Protein AF-E6WS70-F1 (afdb_monomer_lite)

Structure (mmCIF, N/CA/C/O backbone):
data_AF-E6WS70-F1
#
_entry.id   AF-E6WS70-F1
#
loop_
_atom_site.group_PDB
_atom_site.id
_atom_site.type_symbol
_atom_site.label_atom_id
_atom_site.label_alt_id
_atom_site.label_comp_id
_atom_site.label_asym_id
_atom_site.label_entity_id
_atom_site.label_seq_id
_atom_site.pdbx_PDB_ins_code
_atom_site.Cartn_x
_atom_site.Cartn_y
_atom_site.Cartn_z
_atom_site.occupancy
_atom_site.B_iso_or_equiv
_atom_site.auth_seq_id
_atom_site.auth_comp_id
_atom_site.auth_asym_id
_atom_site.auth_atom_id
_atom_site.pdbx_PDB_model_num
ATOM 1 N N . MET A 1 1 ? 6.471 15.546 1.848 1.00 71.44 1 MET A N 1
ATOM 2 C CA . MET A 1 1 ? 6.442 14.094 2.070 1.00 71.44 1 MET A CA 1
ATOM 3 C C . MET A 1 1 ? 5.573 13.867 3.278 1.00 71.44 1 MET A C 1
ATOM 5 O O . MET A 1 1 ? 5.741 14.587 4.259 1.00 71.44 1 MET A O 1
ATOM 9 N N . ALA A 1 2 ? 4.585 12.992 3.157 1.00 83.94 2 ALA A N 1
ATOM 10 C CA . ALA A 1 2 ? 3.728 12.638 4.278 1.00 83.94 2 ALA A CA 1
ATOM 11 C C . ALA A 1 2 ? 4.492 11.767 5.282 1.00 83.94 2 ALA A C 1
ATOM 13 O O . ALA A 1 2 ? 5.418 11.028 4.927 1.00 83.94 2 ALA A O 1
ATOM 14 N N . LYS A 1 3 ? 4.069 11.820 6.544 1.00 90.06 3 LYS A N 1
ATOM 15 C CA . LYS A 1 3 ? 4.571 10.889 7.557 1.00 90.06 3 LYS A CA 1
ATOM 16 C C . LYS A 1 3 ? 3.949 9.517 7.371 1.00 90.06 3 LYS A C 1
ATOM 18 O O . LYS A 1 3 ? 2.795 9.390 6.957 1.00 90.06 3 LYS A O 1
ATOM 23 N N . VAL A 1 4 ? 4.662 8.477 7.785 1.00 88.38 4 VAL A N 1
ATOM 24 C CA . VAL A 1 4 ? 4.177 7.090 7.685 1.00 88.38 4 VAL A CA 1
ATOM 25 C C . VAL A 1 4 ? 2.854 6.909 8.437 1.00 88.38 4 VAL A C 1
ATOM 27 O O . VAL A 1 4 ? 1.917 6.308 7.909 1.00 88.38 4 VAL A O 1
ATOM 30 N N . GLN A 1 5 ? 2.717 7.523 9.617 1.00 90.94 5 GLN A N 1
ATOM 31 C CA . GLN A 1 5 ? 1.458 7.530 10.370 1.00 90.94 5 GLN A CA 1
ATOM 32 C C . GLN A 1 5 ? 0.273 8.117 9.588 1.00 90.94 5 GLN A C 1
ATOM 34 O O . GLN A 1 5 ? -0.859 7.677 9.774 1.00 90.94 5 GLN A O 1
ATOM 39 N N . GLU A 1 6 ? 0.504 9.110 8.726 1.00 90.25 6 GLU A N 1
ATOM 40 C CA . GLU A 1 6 ? -0.552 9.788 7.970 1.00 90.25 6 GLU A CA 1
ATOM 41 C C . GLU A 1 6 ? -1.047 8.899 6.831 1.00 90.25 6 GLU A C 1
ATOM 43 O O . GLU A 1 6 ? -2.253 8.823 6.594 1.00 90.25 6 GLU A O 1
ATOM 48 N N . ILE A 1 7 ? -0.135 8.164 6.187 1.00 90.38 7 ILE A N 1
ATOM 49 C CA . ILE A 1 7 ? -0.451 7.183 5.142 1.00 90.38 7 ILE A CA 1
ATOM 50 C C . ILE A 1 7 ? -1.246 6.010 5.715 1.00 90.38 7 ILE A C 1
ATOM 52 O O . ILE A 1 7 ? -2.305 5.668 5.186 1.00 90.38 7 ILE A O 1
ATOM 56 N N . VAL A 1 8 ? -0.790 5.434 6.831 1.00 90.38 8 VAL A N 1
ATOM 57 C CA . VAL A 1 8 ? -1.491 4.321 7.490 1.00 90.38 8 VAL A CA 1
ATOM 58 C C . VAL A 1 8 ? -2.856 4.776 8.014 1.00 90.38 8 VAL A C 1
ATOM 60 O O . VAL A 1 8 ? -3.865 4.114 7.771 1.00 90.38 8 VAL A O 1
ATOM 63 N N . ALA A 1 9 ? -2.936 5.950 8.652 1.00 90.44 9 ALA A N 1
ATOM 64 C CA . ALA A 1 9 ? -4.212 6.510 9.096 1.00 90.44 9 ALA A CA 1
ATOM 65 C C . ALA A 1 9 ? -5.164 6.786 7.922 1.00 90.44 9 ALA A C 1
ATOM 67 O O . ALA A 1 9 ? -6.366 6.544 8.035 1.00 90.44 9 ALA A O 1
ATOM 68 N N . ARG A 1 10 ? -4.651 7.271 6.783 1.00 90.50 10 ARG A N 1
ATOM 69 C CA . ARG A 1 10 ? -5.440 7.458 5.558 1.00 90.50 10 ARG A CA 1
ATOM 70 C C . ARG A 1 10 ? -5.983 6.122 5.052 1.00 90.50 10 ARG A C 1
ATOM 72 O O . ARG A 1 10 ? -7.176 6.051 4.777 1.00 90.50 10 ARG A O 1
ATOM 79 N N . ALA A 1 11 ? -5.164 5.073 4.989 1.00 90.88 11 ALA A N 1
ATOM 80 C CA . ALA A 1 11 ? -5.601 3.742 4.565 1.00 90.88 11 ALA A CA 1
ATOM 81 C C . ALA A 1 11 ? -6.726 3.181 5.457 1.00 90.88 11 ALA A C 1
ATOM 83 O O . ALA A 1 11 ? -7.750 2.731 4.947 1.00 90.88 11 ALA A O 1
ATOM 84 N N . LEU A 1 12 ? -6.595 3.302 6.783 1.00 89.06 12 LEU A N 1
ATOM 85 C CA . LEU A 1 12 ? -7.622 2.866 7.741 1.00 89.06 12 LEU A CA 1
ATOM 86 C C . LEU A 1 12 ? -8.932 3.670 7.635 1.00 89.06 12 LEU A C 1
ATOM 88 O O . LEU A 1 12 ? -10.020 3.131 7.842 1.00 89.06 12 LEU A O 1
ATOM 92 N N . ARG A 1 13 ? -8.851 4.959 7.281 1.00 89.38 13 ARG A N 1
ATOM 93 C CA . ARG A 1 13 ? -10.033 5.797 7.006 1.00 89.38 13 ARG A CA 1
ATOM 94 C C . ARG A 1 13 ? -10.721 5.409 5.697 1.00 89.38 13 ARG A C 1
ATOM 96 O O . ARG A 1 13 ? -11.944 5.467 5.623 1.00 89.38 13 ARG A O 1
ATOM 103 N N . LEU A 1 14 ? -9.961 5.004 4.675 1.00 87.12 14 LEU A N 1
ATOM 104 C CA . LEU A 1 14 ? -10.511 4.575 3.380 1.00 87.12 14 LEU A CA 1
ATOM 105 C C . LEU A 1 14 ? -11.374 3.311 3.498 1.00 87.12 14 LEU A C 1
ATOM 107 O O . LEU A 1 14 ? -12.366 3.194 2.783 1.00 87.12 14 LEU A O 1
ATOM 111 N N . ILE A 1 15 ? -11.037 2.409 4.423 1.00 88.38 15 ILE A N 1
ATOM 112 C CA . ILE A 1 15 ? -11.849 1.224 4.757 1.00 88.38 15 ILE A CA 1
ATOM 113 C C . ILE A 1 15 ? -12.904 1.490 5.846 1.00 88.38 15 ILE A C 1
ATOM 115 O O . ILE A 1 15 ? -13.532 0.557 6.333 1.00 88.38 15 ILE A O 1
ATOM 119 N N . GLN A 1 16 ? -13.078 2.752 6.254 1.00 83.69 16 GLN A N 1
ATOM 120 C CA . GLN A 1 16 ? -14.009 3.204 7.299 1.00 83.69 16 GLN A CA 1
ATOM 121 C C . GLN A 1 16 ? -13.849 2.535 8.678 1.00 83.69 16 GLN A C 1
ATOM 123 O O . GLN A 1 16 ? -14.740 2.635 9.517 1.00 83.69 16 GLN A O 1
ATOM 128 N N . VAL A 1 17 ? -12.706 1.901 8.951 1.00 80.88 17 VAL A N 1
ATOM 129 C CA . VAL A 1 17 ? -12.396 1.307 10.265 1.00 80.88 17 VAL A CA 1
ATOM 130 C C . VAL A 1 17 ? -12.048 2.391 11.286 1.00 80.88 17 VAL A C 1
ATOM 132 O O . VAL A 1 17 ? -12.332 2.247 12.474 1.00 80.88 17 VAL A O 1
ATOM 135 N N . GLN A 1 18 ? -11.462 3.498 10.823 1.00 80.81 18 GLN A N 1
ATOM 136 C CA . GLN A 1 18 ? -11.044 4.615 11.664 1.00 80.81 18 GLN A CA 1
ATOM 137 C C . GLN A 1 18 ? -11.824 5.892 11.331 1.00 80.81 18 GLN A C 1
ATOM 139 O O . GLN A 1 18 ? -11.861 6.329 10.179 1.00 80.81 18 GLN A O 1
ATOM 144 N N . ASP A 1 19 ? -12.356 6.557 12.361 1.00 78.38 19 ASP A N 1
ATOM 145 C CA . ASP A 1 19 ? -12.899 7.912 12.236 1.00 78.38 19 ASP A CA 1
ATOM 146 C C . ASP A 1 19 ? -11.758 8.938 12.119 1.00 78.38 19 ASP A C 1
ATOM 148 O O . ASP A 1 19 ? -10.751 8.874 12.831 1.00 78.38 19 ASP A O 1
ATOM 152 N N . ALA A 1 20 ? -11.914 9.928 11.239 1.00 76.00 20 ALA A N 1
ATOM 153 C CA . ALA A 1 20 ? -10.930 10.987 11.045 1.00 76.00 20 ALA A CA 1
ATOM 154 C C . ALA A 1 20 ? -10.617 11.787 12.321 1.00 76.00 20 ALA A C 1
ATOM 156 O O . ALA A 1 20 ? -9.520 12.337 12.435 1.00 76.00 20 ALA A O 1
ATOM 157 N N . ARG A 1 21 ? -11.555 11.839 13.273 1.00 75.00 21 ARG A N 1
ATOM 158 C CA . ARG A 1 21 ? -11.443 12.613 14.517 1.00 75.00 21 ARG A CA 1
ATOM 159 C C . ARG A 1 21 ? -10.814 11.841 15.674 1.00 75.00 21 ARG A C 1
ATOM 161 O O . ARG A 1 21 ? -10.492 12.455 16.687 1.00 75.00 21 ARG A O 1
ATOM 168 N N . GLN A 1 22 ? -10.654 10.523 15.554 1.00 78.69 22 GLN A N 1
ATOM 169 C CA . GLN A 1 22 ? -10.077 9.698 16.612 1.00 78.69 22 GLN A CA 1
ATOM 170 C C . GLN A 1 22 ? -8.603 9.380 16.333 1.00 78.69 22 GLN A C 1
ATOM 172 O O . GLN A 1 22 ? -8.225 9.183 15.172 1.00 78.69 22 GLN A O 1
ATOM 177 N N . PRO A 1 23 ? -7.761 9.295 17.379 1.00 79.88 23 PRO A N 1
ATOM 178 C CA . PRO A 1 23 ? -6.404 8.789 17.230 1.00 79.88 23 PRO A CA 1
ATOM 179 C C . PRO A 1 23 ? -6.434 7.304 16.843 1.00 79.88 23 PRO A C 1
ATOM 181 O O . PRO A 1 23 ? -7.277 6.542 17.322 1.00 79.88 23 PRO A O 1
ATOM 184 N N . VAL A 1 24 ? -5.512 6.892 15.971 1.00 83.19 24 VAL A N 1
ATOM 185 C CA . VAL A 1 24 ? -5.344 5.482 15.588 1.00 83.19 24 VAL A CA 1
ATOM 186 C C . VAL A 1 24 ? -4.780 4.714 16.779 1.00 83.19 24 VAL A C 1
ATOM 188 O O . VAL A 1 24 ? -3.859 5.190 17.449 1.00 83.19 24 VAL A O 1
ATOM 191 N N . LYS A 1 25 ? -5.314 3.521 17.055 1.00 87.50 25 LYS A N 1
ATOM 192 C CA . LYS A 1 25 ? -4.779 2.668 18.122 1.00 87.50 25 LYS A CA 1
ATOM 193 C C . LYS A 1 25 ? -3.353 2.240 17.775 1.00 87.50 25 LYS A C 1
ATOM 195 O O . LYS A 1 25 ? -3.049 1.926 16.628 1.00 87.50 25 LYS A O 1
ATOM 200 N N . ALA A 1 26 ? -2.487 2.165 18.784 1.00 88.19 26 ALA A N 1
ATOM 201 C CA . ALA A 1 26 ? -1.085 1.793 18.585 1.00 88.19 26 ALA A CA 1
ATOM 202 C C . ALA A 1 26 ? -0.920 0.414 17.918 1.00 88.19 26 ALA A C 1
ATOM 204 O O . ALA A 1 26 ? -0.033 0.243 17.088 1.00 88.19 26 ALA A O 1
ATOM 205 N N . VAL A 1 27 ? -1.799 -0.542 18.241 1.00 88.25 27 VAL A N 1
ATOM 206 C CA . VAL A 1 27 ? -1.797 -1.886 17.640 1.00 88.25 27 VAL A CA 1
ATOM 207 C C . VAL A 1 27 ? -2.123 -1.822 16.147 1.00 88.25 27 VAL A C 1
ATOM 209 O O . VAL A 1 27 ? -1.358 -2.340 15.343 1.00 88.25 27 VAL A O 1
ATOM 212 N N . ASP A 1 28 ? -3.190 -1.116 15.764 1.00 87.94 28 ASP A N 1
ATOM 213 C CA . ASP A 1 28 ? -3.585 -0.958 14.356 1.00 87.94 28 ASP A CA 1
ATOM 214 C C . ASP A 1 28 ? -2.509 -0.228 13.541 1.00 87.94 28 ASP A C 1
ATOM 216 O O . ASP A 1 28 ? -2.249 -0.569 12.389 1.00 87.94 28 ASP A O 1
ATOM 220 N N . MET A 1 29 ? -1.822 0.740 14.156 1.00 90.75 29 MET A N 1
ATOM 221 C CA . MET A 1 29 ? -0.687 1.421 13.535 1.00 90.75 29 MET A CA 1
ATOM 222 C C . MET A 1 29 ? 0.483 0.461 13.269 1.00 90.75 29 MET A C 1
ATOM 224 O O . MET A 1 29 ? 1.055 0.479 12.181 1.00 90.75 29 MET A O 1
ATOM 228 N N . GLN A 1 30 ? 0.836 -0.391 14.236 1.00 91.06 30 GLN A N 1
ATOM 229 C CA . GLN A 1 30 ? 1.912 -1.375 14.073 1.00 91.06 30 GLN A CA 1
ATOM 230 C C . GLN A 1 30 ? 1.572 -2.424 13.010 1.00 91.06 30 GLN A C 1
ATOM 232 O O . GLN A 1 30 ? 2.417 -2.722 12.165 1.00 91.06 30 GLN A O 1
ATOM 237 N N . THR A 1 31 ? 0.337 -2.932 13.008 1.00 91.00 31 THR A N 1
ATOM 238 C CA . THR A 1 31 ? -0.150 -3.852 11.972 1.00 91.00 31 THR A CA 1
ATOM 239 C C . THR A 1 31 ? -0.103 -3.190 10.597 1.00 91.00 31 THR A C 1
ATOM 241 O O . THR A 1 31 ? 0.464 -3.750 9.661 1.00 91.00 31 THR A O 1
ATOM 244 N N . GLY A 1 32 ? -0.593 -1.952 10.482 1.00 91.25 32 GLY A N 1
ATOM 245 C CA . GLY A 1 32 ? -0.554 -1.192 9.235 1.00 91.25 32 GLY A CA 1
ATOM 246 C C . GLY A 1 32 ? 0.864 -0.982 8.696 1.00 91.25 32 GLY A C 1
ATOM 247 O O . GLY A 1 32 ? 1.087 -1.149 7.500 1.00 91.25 32 GLY A O 1
ATOM 248 N N . ILE A 1 33 ? 1.842 -0.688 9.563 1.00 92.19 33 ILE A N 1
ATOM 249 C CA . ILE A 1 33 ? 3.261 -0.574 9.175 1.00 92.19 33 ILE A CA 1
ATOM 250 C C . ILE A 1 33 ? 3.823 -1.928 8.722 1.00 92.19 33 ILE A C 1
ATOM 252 O O . ILE A 1 33 ? 4.548 -1.991 7.729 1.00 92.19 33 ILE A O 1
ATOM 256 N N . ALA A 1 34 ? 3.487 -3.022 9.409 1.00 93.12 34 ALA A N 1
ATOM 257 C CA . ALA A 1 34 ? 3.936 -4.356 9.019 1.00 93.12 34 ALA A CA 1
ATOM 258 C C . ALA A 1 34 ? 3.413 -4.748 7.624 1.00 93.12 34 ALA A C 1
ATOM 260 O O . ALA A 1 34 ? 4.190 -5.207 6.783 1.00 93.12 34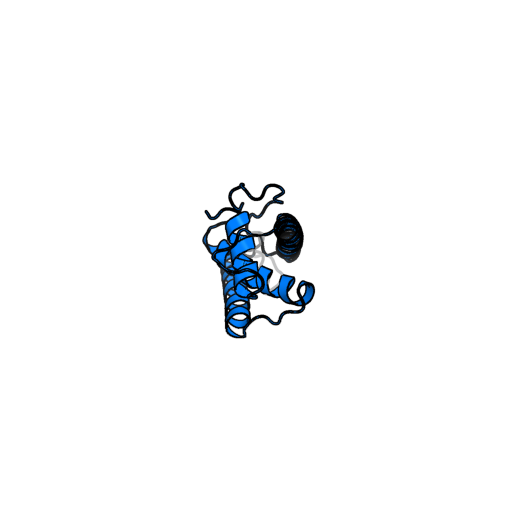 ALA A O 1
ATOM 261 N N . VAL A 1 35 ? 2.128 -4.499 7.352 1.00 94.06 35 VAL A N 1
ATOM 262 C CA . VAL A 1 35 ? 1.501 -4.770 6.048 1.00 94.06 35 VAL A CA 1
ATOM 263 C C . VAL A 1 35 ? 2.050 -3.842 4.964 1.00 94.06 35 VAL A C 1
ATOM 265 O O . VAL A 1 35 ? 2.372 -4.314 3.875 1.00 94.06 35 VAL A O 1
ATOM 268 N N . LEU A 1 36 ? 2.253 -2.555 5.265 1.00 91.88 36 LEU A N 1
ATOM 269 C CA . LEU A 1 36 ? 2.920 -1.602 4.370 1.00 91.88 36 LEU A CA 1
ATOM 270 C C . LEU A 1 36 ? 4.299 -2.121 3.951 1.00 91.88 36 LEU A C 1
ATOM 272 O O . LEU A 1 36 ? 4.609 -2.171 2.761 1.00 91.88 36 LEU A O 1
ATOM 276 N N . ASN A 1 37 ? 5.110 -2.546 4.922 1.00 93.12 37 ASN A N 1
ATOM 277 C CA . ASN A 1 37 ? 6.449 -3.047 4.653 1.00 93.12 37 ASN A CA 1
ATOM 278 C C . ASN A 1 37 ? 6.420 -4.324 3.801 1.00 93.12 37 ASN A C 1
ATOM 280 O O . ASN A 1 37 ? 7.202 -4.448 2.860 1.00 93.12 37 ASN A O 1
ATOM 284 N N . ALA A 1 38 ? 5.507 -5.257 4.087 1.00 92.75 38 ALA A N 1
ATOM 285 C CA . ALA A 1 38 ? 5.343 -6.477 3.298 1.00 92.75 38 ALA A CA 1
ATOM 286 C C . ALA A 1 38 ? 4.879 -6.183 1.860 1.00 92.75 38 ALA A C 1
ATOM 288 O O . ALA A 1 38 ? 5.389 -6.776 0.905 1.00 92.75 38 ALA A O 1
ATOM 289 N N . MET A 1 39 ? 3.945 -5.242 1.695 1.00 92.56 39 MET A N 1
ATOM 290 C CA . MET A 1 39 ? 3.429 -4.820 0.394 1.00 92.56 39 MET A CA 1
ATOM 291 C C . MET A 1 39 ? 4.530 -4.181 -0.455 1.00 92.56 39 MET A C 1
ATOM 293 O O . MET A 1 39 ? 4.774 -4.632 -1.576 1.00 92.56 39 MET A O 1
ATOM 297 N N . CYS A 1 40 ? 5.237 -3.185 0.082 1.00 90.25 40 CYS A N 1
ATOM 298 C CA . CYS A 1 40 ? 6.311 -2.507 -0.640 1.00 90.25 40 CYS A CA 1
ATOM 299 C C . CYS A 1 40 ? 7.491 -3.448 -0.931 1.00 90.25 40 CYS A C 1
ATOM 301 O O . CYS A 1 40 ? 8.023 -3.429 -2.039 1.00 90.25 40 CYS A O 1
ATOM 303 N N . ALA A 1 41 ? 7.843 -4.346 -0.003 1.00 91.44 41 ALA A N 1
ATOM 304 C CA . ALA A 1 41 ? 8.850 -5.378 -0.255 1.00 91.44 41 ALA A CA 1
ATOM 305 C C . ALA A 1 41 ? 8.451 -6.295 -1.422 1.00 91.44 41 ALA A C 1
ATOM 307 O O . ALA A 1 41 ? 9.289 -6.656 -2.251 1.00 91.44 41 ALA A O 1
ATOM 308 N N . ARG A 1 42 ? 7.162 -6.649 -1.535 1.00 90.75 42 ARG A N 1
ATOM 309 C CA . ARG A 1 42 ? 6.669 -7.433 -2.672 1.00 90.75 42 ARG A CA 1
ATOM 310 C C . ARG A 1 42 ? 6.697 -6.642 -3.980 1.00 90.75 42 ARG A C 1
ATOM 312 O O . ARG A 1 42 ? 6.948 -7.233 -5.028 1.00 90.75 42 ARG A O 1
ATOM 319 N N . TRP A 1 43 ? 6.423 -5.342 -3.944 1.00 90.81 43 TRP A N 1
ATOM 320 C CA . TRP A 1 43 ? 6.470 -4.480 -5.128 1.00 90.81 43 TRP A CA 1
ATOM 321 C C . TRP A 1 43 ? 7.887 -4.369 -5.689 1.00 90.81 43 TRP A C 1
ATOM 323 O O . TRP A 1 43 ? 8.082 -4.641 -6.874 1.00 90.81 43 TRP A O 1
ATOM 333 N N . GLU A 1 44 ? 8.869 -4.108 -4.826 1.00 88.62 44 GLU A N 1
ATOM 334 C CA . GLU A 1 44 ? 10.293 -4.102 -5.182 1.00 88.62 44 GLU A CA 1
ATOM 335 C C . GLU A 1 44 ? 10.720 -5.465 -5.762 1.00 88.62 44 GLU A C 1
ATOM 337 O O . GLU A 1 44 ? 11.328 -5.531 -6.830 1.00 88.62 44 GLU A O 1
ATOM 342 N N . ALA A 1 45 ? 10.298 -6.578 -5.143 1.00 87.44 45 ALA A N 1
ATOM 343 C CA . ALA A 1 45 ? 10.576 -7.927 -5.650 1.00 87.44 45 ALA A CA 1
ATOM 344 C C . ALA A 1 45 ? 9.937 -8.222 -7.025 1.00 87.44 45 ALA A C 1
ATOM 346 O O . ALA A 1 45 ? 10.460 -9.030 -7.790 1.00 87.44 45 ALA A O 1
ATOM 347 N N . ASN A 1 46 ? 8.818 -7.572 -7.357 1.00 86.06 46 ASN A N 1
ATOM 348 C CA . ASN A 1 46 ? 8.155 -7.687 -8.659 1.00 86.06 46 ASN A CA 1
ATOM 349 C C . ASN A 1 46 ? 8.718 -6.696 -9.706 1.00 86.06 46 ASN A C 1
ATOM 351 O O . ASN A 1 46 ? 8.166 -6.602 -10.806 1.00 86.06 46 ASN A O 1
ATOM 355 N N . GLY A 1 47 ? 9.779 -5.947 -9.380 1.00 83.88 47 GLY A N 1
ATOM 356 C CA . GLY A 1 47 ? 10.423 -4.984 -10.277 1.00 83.88 47 GLY A CA 1
ATOM 357 C C . GLY A 1 47 ? 9.777 -3.596 -10.307 1.00 83.88 47 GLY A C 1
ATOM 358 O O . GLY A 1 47 ? 10.104 -2.798 -11.184 1.00 83.88 47 GLY A O 1
ATOM 359 N N . LEU A 1 48 ? 8.867 -3.291 -9.375 1.00 87.19 48 LEU A N 1
ATOM 360 C CA . LEU A 1 48 ? 8.344 -1.940 -9.172 1.00 87.19 48 LEU A CA 1
ATOM 361 C C . LEU A 1 48 ? 9.238 -1.215 -8.155 1.00 87.19 48 LEU A C 1
ATOM 363 O O . LEU A 1 48 ? 8.933 -1.188 -6.965 1.00 87.19 48 LEU A O 1
ATOM 367 N N . ALA A 1 49 ? 10.357 -0.675 -8.644 1.00 84.00 49 ALA A N 1
ATOM 368 C CA . ALA A 1 49 ? 11.332 0.039 -7.826 1.00 84.00 49 ALA A CA 1
ATOM 369 C C . ALA A 1 49 ? 10.886 1.489 -7.588 1.00 84.00 49 ALA A C 1
ATOM 371 O O . ALA A 1 49 ? 11.030 2.340 -8.464 1.00 84.00 49 ALA A O 1
ATOM 372 N N . ILE A 1 50 ? 10.340 1.764 -6.404 1.00 83.06 50 ILE A N 1
ATOM 373 C CA . ILE A 1 50 ? 9.839 3.092 -5.997 1.00 83.06 50 ILE A CA 1
ATOM 374 C C . ILE A 1 50 ? 10.799 3.811 -5.041 1.00 83.06 50 ILE A C 1
ATOM 376 O O . ILE A 1 50 ? 10.499 4.902 -4.558 1.00 83.06 50 ILE A O 1
ATOM 380 N N . GLY A 1 51 ? 11.957 3.205 -4.758 1.00 82.06 51 GLY A N 1
ATOM 381 C CA . GLY A 1 51 ? 12.959 3.758 -3.844 1.00 82.06 51 GLY A CA 1
ATOM 382 C C . GLY A 1 51 ? 12.586 3.597 -2.370 1.00 82.06 51 GLY A C 1
ATOM 383 O O . GLY A 1 51 ? 13.132 4.303 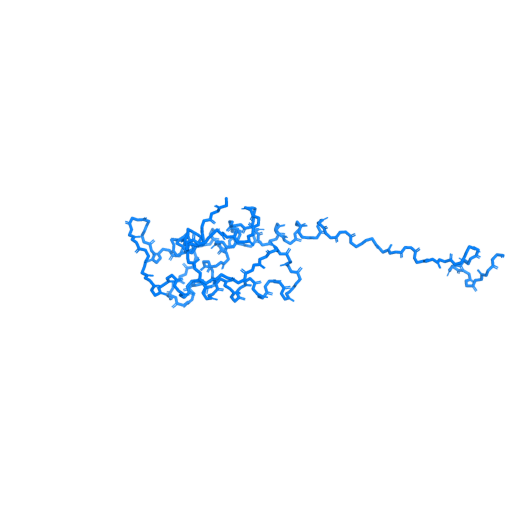-1.523 1.00 82.06 51 GLY A O 1
ATOM 384 N N . TRP A 1 52 ? 11.668 2.675 -2.070 1.00 86.25 52 TRP A N 1
ATOM 385 C CA . TRP A 1 52 ? 11.171 2.429 -0.723 1.00 86.25 52 TRP A CA 1
ATOM 386 C C . TRP A 1 52 ? 12.223 1.763 0.177 1.00 86.25 52 TRP A C 1
ATOM 388 O O . TRP A 1 52 ? 13.081 1.002 -0.276 1.00 86.25 52 TRP A O 1
ATOM 398 N N . ARG A 1 53 ? 12.142 2.030 1.487 1.00 88.06 53 ARG A N 1
ATOM 399 C CA . ARG A 1 53 ? 12.956 1.379 2.525 1.00 88.06 53 ARG A CA 1
ATOM 400 C C . ARG A 1 53 ? 12.070 0.937 3.697 1.00 88.06 53 ARG A C 1
ATOM 402 O O . ARG A 1 53 ? 11.079 1.614 3.969 1.00 88.06 53 ARG A O 1
ATOM 409 N N . PRO A 1 54 ? 12.426 -0.145 4.416 1.00 87.69 54 PRO A N 1
ATOM 410 C CA . PRO A 1 54 ? 11.667 -0.606 5.575 1.00 87.69 54 PRO A CA 1
ATOM 411 C C . PRO A 1 54 ? 11.544 0.479 6.643 1.00 87.69 54 PRO A C 1
ATOM 413 O O . PRO A 1 54 ? 12.553 1.060 7.043 1.00 87.69 54 PRO A O 1
ATOM 416 N N . VAL A 1 55 ? 10.322 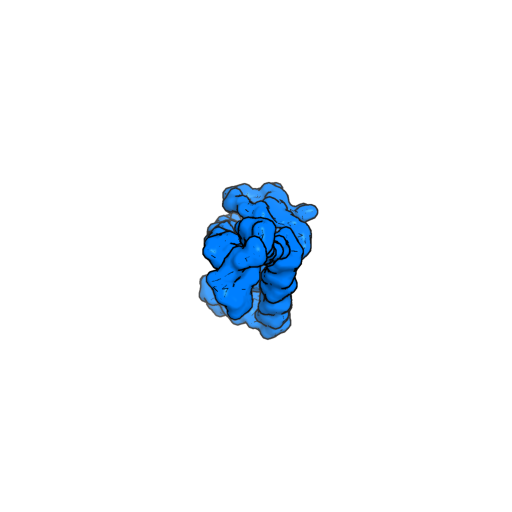0.708 7.123 1.00 89.81 55 VAL A N 1
ATOM 417 C CA . VAL A 1 55 ? 10.030 1.693 8.172 1.00 89.81 55 VAL A CA 1
ATOM 418 C C . VAL A 1 55 ? 9.654 0.968 9.461 1.00 89.81 55 VAL A C 1
ATOM 420 O O . VAL A 1 55 ? 8.882 0.010 9.434 1.00 89.81 55 VAL A O 1
ATOM 423 N N . SER A 1 56 ? 10.167 1.427 10.601 1.00 88.50 56 SER A N 1
ATOM 424 C CA . SER A 1 56 ? 9.784 0.917 11.927 1.00 88.50 56 SER A CA 1
ATOM 425 C C . SER A 1 56 ? 9.147 1.978 12.823 1.00 88.50 56 SER A C 1
ATOM 427 O O . SER A 1 56 ? 8.427 1.621 13.757 1.00 88.50 56 SER A O 1
ATOM 429 N N . ASN A 1 57 ? 9.360 3.269 12.541 1.00 87.81 57 ASN A N 1
ATOM 430 C CA . ASN A 1 57 ? 8.834 4.359 13.349 1.00 87.81 57 ASN A CA 1
ATOM 431 C C . ASN A 1 57 ? 7.717 5.128 12.605 1.00 87.81 57 ASN A C 1
ATOM 433 O O . ASN A 1 57 ? 7.948 5.671 11.527 1.00 87.81 57 ASN A O 1
ATOM 437 N N . PRO A 1 58 ? 6.505 5.247 13.184 1.00 86.94 58 PRO A N 1
ATOM 438 C CA . PRO A 1 58 ? 5.379 5.956 12.563 1.00 86.94 58 PRO A CA 1
ATOM 439 C C . PRO A 1 58 ? 5.622 7.457 12.339 1.00 86.94 58 PRO A C 1
ATOM 441 O O . PRO A 1 58 ? 4.955 8.071 11.505 1.00 86.94 58 PRO A O 1
ATOM 444 N N . SER A 1 59 ? 6.541 8.062 13.099 1.00 89.25 59 SER A N 1
ATOM 445 C CA . SER A 1 59 ? 6.844 9.496 13.006 1.00 89.25 59 SER A CA 1
ATOM 446 C C . SER A 1 59 ? 7.831 9.850 11.893 1.00 89.25 59 SER A C 1
ATOM 448 O O . SER A 1 59 ? 8.047 11.043 11.667 1.00 89.25 59 SER A O 1
ATOM 450 N N . GLU A 1 60 ? 8.432 8.848 11.246 1.00 87.62 60 GLU A N 1
ATOM 451 C CA . GLU A 1 60 ? 9.366 9.043 10.139 1.00 87.62 60 GLU A CA 1
ATOM 452 C C . GLU A 1 60 ? 8.633 9.477 8.868 1.00 87.62 60 GLU A C 1
ATOM 454 O O . GLU A 1 60 ? 7.466 9.136 8.632 1.00 87.62 60 GLU A O 1
ATOM 459 N N . ASP A 1 61 ? 9.340 10.250 8.050 1.00 88.56 61 ASP A N 1
ATOM 460 C CA . ASP A 1 61 ? 8.880 10.601 6.715 1.00 88.56 61 ASP A CA 1
ATOM 461 C C . ASP A 1 61 ? 8.894 9.358 5.825 1.00 88.56 61 ASP A C 1
ATOM 463 O O . ASP A 1 61 ? 9.783 8.506 5.921 1.00 88.56 61 ASP A O 1
ATOM 467 N N . MET A 1 62 ? 7.893 9.246 4.954 1.00 86.06 62 MET A N 1
ATOM 468 C CA . MET A 1 62 ? 7.800 8.115 4.045 1.00 86.06 62 MET A CA 1
ATOM 469 C C . MET A 1 62 ? 8.996 8.122 3.071 1.00 86.06 62 MET A C 1
ATOM 471 O O . MET A 1 62 ? 9.191 9.114 2.365 1.00 86.06 62 MET A O 1
ATOM 475 N N . PRO A 1 63 ? 9.794 7.036 2.979 1.00 86.00 63 PRO A N 1
ATOM 476 C CA . PRO A 1 63 ? 10.963 6.974 2.105 1.00 86.00 63 PRO A CA 1
ATOM 477 C C . PRO A 1 63 ? 10.549 6.653 0.661 1.00 86.00 63 PRO A C 1
ATOM 479 O O . PRO A 1 63 ? 11.031 5.694 0.074 1.00 86.00 63 PRO A O 1
ATOM 482 N N . CYS A 1 64 ? 9.601 7.398 0.097 1.00 84.81 64 CYS A N 1
ATOM 483 C CA . CYS A 1 64 ? 9.165 7.263 -1.290 1.00 84.81 64 CYS A CA 1
ATOM 484 C C . CYS A 1 64 ? 8.884 8.653 -1.886 1.00 84.81 64 CYS A C 1
ATOM 486 O O . CYS A 1 64 ? 8.683 9.616 -1.140 1.00 84.81 64 CYS A O 1
ATOM 488 N N . PRO A 1 65 ? 8.869 8.800 -3.221 1.00 85.31 65 PRO A N 1
ATOM 489 C CA . PRO A 1 65 ? 8.449 10.051 -3.836 1.00 85.31 65 PRO A CA 1
ATOM 490 C C . PRO A 1 65 ? 6.980 10.365 -3.492 1.00 85.31 65 PRO A C 1
ATOM 492 O O . PRO A 1 65 ? 6.178 9.438 -3.332 1.00 85.31 65 PRO A O 1
ATOM 495 N N . PRO A 1 66 ? 6.600 11.657 -3.425 1.00 85.38 66 PRO A N 1
ATOM 496 C CA . PRO A 1 66 ? 5.238 12.072 -3.077 1.00 85.38 66 PRO A CA 1
ATOM 497 C C . PRO A 1 66 ? 4.178 11.552 -4.060 1.00 85.38 66 PRO A C 1
ATOM 499 O O . PRO A 1 66 ? 3.029 11.351 -3.683 1.00 85.38 66 PRO A O 1
ATOM 502 N N . GLU A 1 67 ? 4.570 11.278 -5.304 1.00 84.75 67 GLU A N 1
ATOM 503 C CA . GLU A 1 67 ? 3.711 10.706 -6.349 1.00 84.75 67 GLU A CA 1
ATOM 504 C C . GLU A 1 67 ? 3.232 9.285 -6.000 1.00 84.75 67 GLU A C 1
ATOM 506 O O . GLU A 1 67 ? 2.112 8.901 -6.329 1.00 84.75 67 GLU A O 1
ATOM 511 N N . ALA A 1 68 ? 4.040 8.514 -5.263 1.00 87.06 68 ALA A N 1
ATOM 512 C CA . ALA A 1 68 ? 3.697 7.153 -4.856 1.00 87.06 68 ALA A CA 1
ATOM 513 C C . ALA A 1 68 ? 2.850 7.087 -3.579 1.00 87.06 68 ALA A C 1
ATOM 515 O O . ALA A 1 68 ? 2.178 6.081 -3.349 1.00 87.06 68 ALA A O 1
ATOM 516 N N . GLU A 1 69 ? 2.844 8.143 -2.761 1.00 89.44 69 GLU A N 1
ATOM 517 C CA . GLU A 1 69 ? 2.169 8.164 -1.456 1.00 89.44 69 GLU A CA 1
ATOM 518 C C . GLU A 1 69 ? 0.672 7.836 -1.572 1.00 89.44 69 GLU A C 1
ATOM 520 O O . GLU A 1 69 ? 0.130 7.051 -0.789 1.00 89.44 69 GLU A O 1
ATOM 525 N N . GLU A 1 70 ? -0.002 8.402 -2.575 1.00 89.88 70 GLU A N 1
ATOM 526 C CA . GLU A 1 70 ? -1.430 8.181 -2.788 1.00 89.88 70 GLU A CA 1
ATOM 527 C C . GLU A 1 70 ? -1.732 6.739 -3.210 1.00 89.88 70 GLU A C 1
ATOM 529 O O . GLU A 1 70 ? -2.581 6.077 -2.605 1.00 89.88 70 GLU A O 1
ATOM 534 N N . ALA A 1 71 ? -1.007 6.222 -4.203 1.00 91.56 71 ALA A N 1
ATOM 535 C CA . ALA A 1 71 ? -1.176 4.854 -4.677 1.00 91.56 71 ALA A CA 1
ATOM 536 C C . ALA A 1 71 ? -0.881 3.828 -3.570 1.00 91.56 71 ALA A C 1
ATOM 538 O O . ALA A 1 71 ? -1.603 2.836 -3.444 1.00 91.56 71 ALA A O 1
ATOM 539 N N . ILE A 1 72 ? 0.130 4.082 -2.733 1.00 91.31 72 ILE A N 1
ATOM 540 C CA . ILE A 1 72 ? 0.449 3.252 -1.568 1.00 91.31 72 ILE A CA 1
ATOM 541 C C . ILE A 1 72 ? -0.714 3.257 -0.573 1.00 91.31 72 ILE A C 1
ATOM 543 O O . ILE A 1 72 ? -1.140 2.185 -0.151 1.00 91.31 72 ILE A O 1
ATOM 547 N N . ALA A 1 73 ? -1.278 4.422 -0.236 1.00 92.50 73 ALA A N 1
ATOM 548 C CA . ALA A 1 73 ? -2.390 4.513 0.714 1.00 92.50 73 ALA A CA 1
ATOM 549 C C . ALA A 1 73 ? -3.631 3.728 0.247 1.00 92.50 73 ALA A C 1
ATOM 551 O O . ALA A 1 73 ? -4.249 3.014 1.039 1.00 92.50 73 ALA A O 1
ATOM 552 N N . PHE A 1 74 ? -3.987 3.833 -1.037 1.00 93.31 74 PHE A N 1
ATOM 553 C CA . PHE A 1 74 ? -5.132 3.116 -1.605 1.00 93.31 74 PHE A CA 1
ATOM 554 C C . PHE A 1 74 ? -4.910 1.602 -1.668 1.00 93.31 74 PHE A C 1
ATOM 556 O O . PHE A 1 74 ? -5.804 0.841 -1.307 1.00 93.31 74 PHE A O 1
ATOM 563 N N . ASN A 1 75 ? -3.729 1.151 -2.096 1.00 93.06 75 ASN A N 1
ATOM 564 C CA . ASN A 1 75 ? -3.436 -0.282 -2.152 1.00 93.06 75 ASN A CA 1
ATOM 565 C C . ASN A 1 75 ? -3.305 -0.891 -0.747 1.00 93.06 75 ASN A C 1
ATOM 567 O O . ASN A 1 75 ? -3.816 -1.985 -0.518 1.00 93.06 75 ASN A O 1
ATOM 571 N N . LEU A 1 76 ? -2.733 -0.154 0.211 1.00 92.12 76 LEU A N 1
ATOM 572 C CA . LEU A 1 76 ? -2.674 -0.569 1.613 1.00 92.12 76 LEU A CA 1
ATOM 573 C C . LEU A 1 76 ? -4.080 -0.753 2.207 1.00 92.12 76 LEU A C 1
ATOM 575 O O . LEU A 1 76 ? -4.334 -1.719 2.926 1.00 92.12 76 LEU A O 1
ATOM 579 N N . ALA A 1 77 ? -5.016 0.142 1.874 1.00 92.00 77 ALA A N 1
ATOM 580 C CA . ALA A 1 77 ? -6.411 0.016 2.288 1.00 92.00 77 ALA A CA 1
ATOM 581 C C . ALA A 1 77 ? -7.032 -1.300 1.786 1.00 92.00 77 ALA A C 1
ATOM 583 O O . ALA A 1 77 ? -7.679 -2.005 2.557 1.00 92.00 77 ALA A O 1
ATOM 584 N N . LEU A 1 78 ? -6.781 -1.678 0.527 1.00 92.38 78 LEU A N 1
ATOM 585 C CA . LEU A 1 78 ? -7.267 -2.948 -0.026 1.00 92.38 78 LEU A CA 1
ATOM 586 C C . LEU A 1 78 ? -6.650 -4.167 0.662 1.00 92.38 78 LEU A C 1
ATOM 588 O O . LEU A 1 78 ? -7.346 -5.158 0.864 1.00 92.38 78 LEU A O 1
ATOM 592 N N . THR A 1 79 ? -5.366 -4.106 1.025 1.00 91.75 79 THR A N 1
ATOM 593 C CA . THR A 1 79 ? -4.707 -5.217 1.725 1.00 91.75 79 THR A CA 1
ATOM 594 C C . THR A 1 79 ? -5.191 -5.375 3.163 1.00 91.75 79 THR A C 1
ATOM 596 O O . THR A 1 79 ? -5.277 -6.500 3.640 1.00 91.75 79 THR A O 1
ATOM 599 N N . LEU A 1 80 ? -5.543 -4.273 3.835 1.00 91.31 80 LEU A N 1
ATOM 600 C CA . LEU A 1 80 ? -6.022 -4.290 5.221 1.00 91.31 80 LEU A CA 1
ATOM 601 C C . LEU A 1 80 ? -7.515 -4.627 5.337 1.00 91.31 80 LEU A C 1
ATOM 603 O O . LEU A 1 80 ? -7.923 -5.210 6.336 1.00 91.31 80 LEU A O 1
ATOM 607 N N . ALA A 1 81 ? -8.334 -4.296 4.334 1.00 90.12 81 ALA A N 1
ATOM 608 C CA . ALA A 1 81 ? -9.776 -4.570 4.326 1.00 90.12 81 ALA A CA 1
ATOM 609 C C . ALA A 1 81 ? -10.161 -5.997 4.798 1.00 90.12 81 ALA A C 1
ATOM 611 O O . ALA A 1 81 ? -10.951 -6.111 5.742 1.00 90.12 81 ALA A O 1
ATOM 612 N N . PRO A 1 82 ? -9.580 -7.091 4.253 1.00 88.31 82 PRO A N 1
ATOM 613 C CA . PRO A 1 82 ? -9.918 -8.444 4.697 1.00 88.31 82 PRO A CA 1
ATOM 614 C C . PRO A 1 82 ? -9.490 -8.754 6.140 1.00 88.31 82 PRO A C 1
ATOM 616 O O . PRO A 1 82 ? -10.152 -9.557 6.792 1.00 88.31 82 PRO A O 1
ATOM 619 N N . GLU A 1 83 ? -8.430 -8.128 6.665 1.00 87.94 83 GLU A N 1
ATOM 620 C CA . GLU A 1 83 ? -7.979 -8.342 8.052 1.00 87.94 83 GLU A CA 1
ATOM 621 C C . GLU A 1 83 ? -8.960 -7.751 9.071 1.00 87.94 83 GLU A C 1
ATOM 623 O O . GLU A 1 83 ? -9.169 -8.319 10.143 1.00 87.94 83 GLU A O 1
ATOM 628 N N . TYR A 1 84 ? -9.608 -6.640 8.715 1.00 86.50 84 TYR A N 1
ATOM 629 C CA . TYR A 1 84 ? -10.622 -5.984 9.542 1.00 86.50 84 TYR A CA 1
ATOM 630 C C . TYR A 1 84 ? -12.051 -6.474 9.264 1.00 86.50 84 TYR A C 1
ATOM 632 O O . TYR A 1 84 ? -12.996 -5.989 9.889 1.00 86.50 84 TYR A O 1
ATOM 640 N N . GLY A 1 85 ? -12.230 -7.429 8.344 1.00 84.62 85 GLY A N 1
ATOM 641 C CA . GLY A 1 85 ? -13.546 -7.937 7.951 1.00 84.62 85 GLY A CA 1
ATOM 642 C C . GLY A 1 85 ? -14.428 -6.884 7.272 1.00 84.62 85 GLY A C 1
ATOM 643 O O . GLY A 1 85 ? -15.653 -6.992 7.322 1.00 84.62 85 GLY A O 1
ATOM 644 N N . THR A 1 86 ? -13.822 -5.857 6.672 1.00 86.12 86 THR A N 1
ATOM 645 C CA . THR A 1 86 ? -14.524 -4.796 5.946 1.00 86.12 86 THR A CA 1
ATOM 646 C C . THR A 1 86 ? -14.348 -4.956 4.441 1.00 86.12 86 THR A C 1
ATOM 648 O O . THR A 1 86 ? -13.407 -5.585 3.957 1.00 86.12 86 THR A O 1
ATOM 651 N N . GLU A 1 87 ? -15.273 -4.378 3.677 1.00 84.94 87 GLU A N 1
ATOM 652 C CA . GLU A 1 87 ? -15.171 -4.316 2.223 1.00 84.94 87 GLU A CA 1
ATOM 653 C C . GLU A 1 87 ? -14.748 -2.907 1.801 1.00 84.94 87 GLU A C 1
ATOM 655 O O . GLU A 1 87 ? -15.311 -1.906 2.253 1.00 84.94 87 GLU A O 1
ATOM 660 N N . ALA A 1 88 ? -13.731 -2.815 0.944 1.00 82.75 88 ALA A N 1
ATOM 661 C CA . ALA A 1 88 ? -13.281 -1.531 0.431 1.00 82.75 88 ALA A CA 1
ATOM 662 C C . ALA A 1 88 ? -14.283 -0.984 -0.608 1.00 82.75 88 ALA A C 1
ATOM 664 O O . ALA A 1 88 ? -14.719 -1.729 -1.488 1.00 82.75 88 ALA A O 1
ATOM 665 N N . PRO A 1 89 ? -14.615 0.322 -0.585 1.00 87.06 89 PRO A N 1
ATOM 666 C CA . PRO A 1 89 ? -15.533 0.902 -1.561 1.00 87.06 89 PRO A CA 1
ATOM 667 C C . PRO A 1 89 ? -15.007 0.742 -2.996 1.00 87.06 89 PRO A C 1
ATOM 669 O O . PRO A 1 89 ? -13.817 0.927 -3.249 1.00 87.06 89 PRO A O 1
ATOM 672 N N . GLY A 1 90 ? -15.890 0.522 -3.977 1.00 85.69 90 GLY A N 1
ATOM 673 C CA . GLY A 1 90 ? -15.482 0.337 -5.381 1.00 85.69 90 GLY A CA 1
ATOM 674 C C . GLY A 1 90 ? -14.664 1.501 -5.971 1.00 85.69 90 GLY A C 1
ATOM 675 O O . GLY A 1 90 ? -13.788 1.289 -6.809 1.00 85.69 90 GLY A O 1
ATOM 676 N N . ILE A 1 91 ? -14.874 2.731 -5.484 1.00 88.31 91 ILE A N 1
ATOM 677 C CA . ILE A 1 91 ? -14.046 3.896 -5.842 1.00 88.31 91 ILE A CA 1
ATOM 678 C C . ILE A 1 91 ? -12.594 3.749 -5.373 1.00 88.31 91 ILE A C 1
ATOM 680 O O . ILE A 1 91 ? -11.683 4.108 -6.117 1.00 88.31 91 ILE A O 1
ATOM 684 N N . VAL A 1 92 ? -12.370 3.188 -4.183 1.00 89.00 92 VAL A N 1
ATOM 685 C CA . VAL A 1 92 ? -11.034 2.929 -3.621 1.00 89.00 92 VAL A CA 1
ATOM 686 C C . VAL A 1 92 ? -10.330 1.859 -4.450 1.00 89.00 92 VAL A C 1
ATOM 688 O O . VAL A 1 92 ? -9.176 2.045 -4.821 1.00 89.00 92 VAL A O 1
ATOM 691 N N . VAL A 1 93 ? -11.046 0.798 -4.836 1.00 90.88 93 VAL A N 1
ATOM 692 C CA . VAL A 1 93 ? -10.520 -0.259 -5.718 1.00 90.88 93 VAL A CA 1
ATOM 693 C C . VAL A 1 93 ? -10.087 0.316 -7.071 1.00 90.88 93 VAL A C 1
ATOM 695 O O . VAL A 1 93 ? -8.968 0.080 -7.529 1.00 90.88 93 VAL A O 1
ATOM 698 N N . GLY A 1 94 ? -10.946 1.124 -7.700 1.00 90.56 94 GLY A N 1
ATOM 699 C CA . GLY A 1 94 ? -10.644 1.754 -8.986 1.00 90.56 94 GLY A CA 1
ATOM 700 C C . GLY A 1 94 ? -9.524 2.799 -8.919 1.00 90.56 94 GLY A C 1
ATOM 701 O O . GLY A 1 94 ? -8.823 3.000 -9.912 1.00 90.56 94 GLY A O 1
ATOM 702 N N . ALA A 1 95 ? -9.354 3.479 -7.782 1.00 91.00 95 ALA A N 1
ATOM 703 C CA . ALA A 1 95 ? -8.248 4.407 -7.547 1.00 91.00 95 ALA A CA 1
ATOM 704 C C . ALA A 1 95 ? -6.924 3.660 -7.321 1.00 91.00 95 ALA A C 1
ATOM 706 O O . ALA A 1 95 ? -5.916 4.015 -7.927 1.00 91.00 95 ALA A O 1
ATOM 707 N N . ALA A 1 96 ? -6.941 2.581 -6.534 1.00 91.38 96 ALA A N 1
ATOM 708 C CA . ALA A 1 96 ? -5.774 1.740 -6.277 1.00 91.38 96 ALA A CA 1
ATOM 709 C C . ALA A 1 96 ? -5.204 1.127 -7.566 1.00 91.38 96 ALA A C 1
ATOM 711 O O . ALA A 1 96 ? -3.994 1.174 -7.795 1.00 91.38 96 ALA A O 1
ATOM 712 N N . ALA A 1 97 ? -6.079 0.599 -8.431 1.00 92.19 97 ALA A N 1
ATOM 713 C CA . ALA A 1 97 ? -5.686 0.000 -9.706 1.00 92.19 97 ALA A CA 1
ATOM 714 C C . ALA A 1 97 ? -5.079 1.026 -10.678 1.00 92.19 97 ALA A C 1
ATOM 716 O O . ALA A 1 97 ? -4.095 0.724 -11.360 1.00 92.19 97 ALA A O 1
ATOM 717 N N . ARG A 1 98 ? -5.645 2.241 -10.724 1.00 92.88 98 ARG A N 1
ATOM 718 C CA . ARG A 1 98 ? -5.109 3.352 -11.525 1.00 92.88 98 ARG A CA 1
ATOM 719 C C . ARG A 1 98 ? -3.746 3.794 -11.011 1.00 92.88 98 ARG A C 1
ATOM 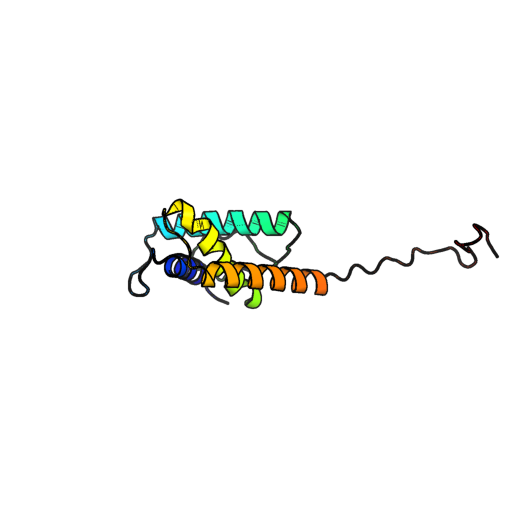721 O O . ARG A 1 98 ? -2.781 3.687 -11.754 1.00 92.88 98 ARG A O 1
ATOM 728 N N . GLY A 1 99 ? -3.640 4.121 -9.723 1.00 90.31 99 GLY A N 1
ATOM 729 C CA . GLY A 1 99 ? -2.376 4.557 -9.126 1.00 90.31 99 GLY A CA 1
ATOM 730 C C . GLY A 1 99 ? -1.253 3.524 -9.265 1.00 90.31 99 GLY A C 1
ATOM 731 O O . GLY A 1 99 ? -0.115 3.883 -9.544 1.00 90.31 99 GLY A O 1
ATOM 732 N N . LEU A 1 100 ? -1.559 2.225 -9.152 1.00 89.75 100 LEU A N 1
ATOM 733 C CA . LEU A 1 100 ? -0.560 1.177 -9.390 1.00 89.75 100 LEU A CA 1
ATOM 734 C C . LEU A 1 100 ? -0.135 1.094 -10.866 1.00 89.75 100 LEU A C 1
ATOM 736 O O . LEU A 1 100 ? 1.019 0.784 -11.158 1.00 89.75 100 LEU A O 1
ATOM 740 N N . SER A 1 101 ? -1.055 1.336 -11.801 1.00 91.38 101 SER A N 1
ATOM 741 C CA . SER A 1 101 ? -0.750 1.349 -13.237 1.00 91.38 101 SER A CA 1
ATOM 742 C C . SER A 1 101 ? 0.117 2.549 -13.615 1.00 91.38 101 SER A C 1
ATOM 744 O O . SER A 1 101 ? 1.076 2.378 -14.366 1.00 91.38 101 SER A O 1
ATOM 746 N N . ASP A 1 102 ? -0.173 3.715 -13.038 1.00 90.75 102 ASP A N 1
ATOM 747 C CA . ASP A 1 102 ? 0.590 4.947 -13.243 1.00 90.75 102 ASP A CA 1
ATOM 748 C C . ASP A 1 102 ? 2.016 4.794 -12.694 1.00 90.75 102 ASP A C 1
ATOM 750 O O . ASP A 1 102 ? 2.978 4.950 -13.440 1.00 90.75 102 ASP A O 1
ATOM 754 N N . LEU A 1 103 ? 2.175 4.288 -11.463 1.00 89.31 103 LEU A N 1
ATOM 755 C CA . LEU A 1 103 ? 3.502 4.002 -10.899 1.00 89.31 103 LEU A CA 1
ATOM 756 C C . LEU A 1 103 ? 4.326 3.031 -11.750 1.00 89.31 103 LEU A C 1
ATOM 758 O O . LEU A 1 103 ? 5.539 3.180 -11.898 1.00 89.31 103 LEU A O 1
ATOM 762 N N . ARG A 1 104 ? 3.684 2.015 -12.333 1.00 89.31 104 ARG A N 1
ATOM 763 C CA . ARG A 1 104 ? 4.364 1.086 -13.248 1.00 89.31 104 ARG A CA 1
ATOM 764 C C . ARG A 1 104 ? 4.787 1.774 -14.540 1.00 89.31 104 ARG A C 1
ATOM 766 O O . ARG A 1 104 ? 5.845 1.436 -15.075 1.00 89.31 104 ARG A O 1
ATOM 773 N N . ALA A 1 105 ? 3.974 2.695 -15.050 1.00 88.00 105 ALA A N 1
ATOM 774 C CA . ALA A 1 105 ? 4.324 3.495 -16.213 1.00 88.00 105 ALA A CA 1
ATOM 775 C C . ALA A 1 105 ? 5.528 4.401 -15.911 1.00 88.00 105 ALA A C 1
ATOM 777 O O . ALA A 1 105 ? 6.470 4.416 -16.705 1.00 88.00 105 ALA A O 1
ATOM 778 N N . ASP A 1 106 ? 5.559 5.041 -14.742 1.00 86.06 106 ASP A N 1
ATOM 779 C CA . ASP A 1 106 ? 6.640 5.941 -14.323 1.00 86.06 106 ASP A CA 1
ATOM 780 C C . ASP A 1 106 ? 7.964 5.205 -14.110 1.00 86.06 106 ASP A C 1
ATOM 782 O O . ASP A 1 106 ? 9.011 5.631 -14.608 1.00 86.06 106 ASP A O 1
ATOM 786 N N . VAL A 1 107 ? 7.935 4.042 -13.450 1.00 85.12 107 VAL A N 1
ATOM 787 C CA . VAL A 1 107 ? 9.131 3.198 -13.290 1.00 85.12 107 VAL A CA 1
ATOM 788 C C . VAL A 1 107 ? 9.652 2.725 -14.649 1.00 85.12 107 VAL A C 1
ATOM 790 O O . VAL A 1 107 ? 10.859 2.747 -14.899 1.00 85.12 107 VAL A O 1
ATOM 793 N N . LYS A 1 108 ? 8.758 2.353 -15.573 1.00 83.94 108 LYS A N 1
ATOM 794 C CA . LYS A 1 108 ? 9.143 1.959 -16.935 1.00 83.94 108 LYS A CA 1
ATOM 795 C C . LYS A 1 108 ? 9.733 3.126 -17.730 1.00 83.94 108 LYS A C 1
ATOM 797 O O . LYS A 1 108 ? 10.698 2.924 -18.464 1.00 83.94 108 LYS A O 1
ATOM 802 N N . ALA A 1 109 ? 9.166 4.323 -17.598 1.00 83.81 109 ALA A N 1
ATOM 803 C CA . ALA A 1 109 ? 9.681 5.529 -18.238 1.00 83.81 109 ALA A CA 1
ATOM 804 C C . ALA A 1 109 ? 11.055 5.927 -17.676 1.00 83.81 109 ALA A C 1
ATOM 806 O O . ALA A 1 109 ? 11.920 6.369 -18.431 1.00 83.81 109 ALA A O 1
ATOM 807 N N . SER A 1 110 ? 11.270 5.706 -16.376 1.00 79.56 110 SER A N 1
ATOM 808 C CA . SER A 1 110 ? 12.519 6.016 -15.672 1.00 79.56 110 SER A CA 1
ATOM 809 C C . SER A 1 110 ? 13.659 5.042 -15.985 1.00 79.56 110 SER A C 1
ATOM 811 O O . SER A 1 110 ? 14.822 5.433 -15.911 1.00 79.56 110 SER A O 1
ATOM 813 N N . ASN A 1 111 ? 13.357 3.797 -16.376 1.00 72.06 111 ASN A N 1
ATOM 814 C CA . ASN A 1 111 ? 14.357 2.802 -16.779 1.00 72.06 111 ASN A CA 1
ATOM 815 C C . ASN A 1 111 ? 14.241 2.423 -18.270 1.00 72.06 111 ASN A C 1
ATOM 817 O O . ASN A 1 111 ? 13.848 1.295 -18.599 1.00 72.06 111 ASN A O 1
ATOM 821 N N . PRO A 1 112 ? 14.585 3.330 -19.204 1.00 69.38 112 PRO A N 1
ATOM 822 C CA . PRO A 1 112 ? 14.625 2.994 -20.614 1.00 69.38 112 PRO A CA 1
ATOM 823 C C . PRO A 1 112 ? 15.843 2.103 -20.875 1.00 69.38 112 PRO A C 1
ATOM 825 O O . PRO A 1 112 ? 16.924 2.579 -21.223 1.00 69.38 112 PRO A O 1
ATOM 828 N N . LEU A 1 113 ? 15.671 0.787 -20.744 1.00 67.06 113 LEU A N 1
ATOM 829 C CA . LEU A 1 113 ? 16.611 -0.172 -21.313 1.00 67.06 113 LEU A CA 1
ATOM 830 C C . LEU A 1 113 ? 16.597 0.022 -22.829 1.00 67.06 113 LEU A C 1
ATOM 832 O O . LEU A 1 113 ? 15.702 -0.445 -23.536 1.00 67.06 113 LEU A O 1
ATOM 836 N N . ARG A 1 114 ? 17.584 0.757 -23.339 1.00 62.97 114 ARG A N 1
ATOM 837 C CA . ARG A 1 114 ? 17.874 0.760 -24.767 1.00 62.97 114 ARG A CA 1
ATOM 838 C C . ARG A 1 114 ? 18.558 -0.576 -25.038 1.00 62.97 114 ARG A C 1
ATOM 840 O O . ARG A 1 114 ? 19.569 -0.840 -24.386 1.00 62.97 114 ARG A O 1
ATOM 847 N N . PRO A 1 115 ? 18.034 -1.429 -25.937 1.00 66.69 115 PRO A N 1
ATOM 848 C CA . PRO A 1 115 ? 18.813 -2.568 -26.382 1.00 66.69 115 PRO A CA 1
ATOM 849 C C . PRO A 1 115 ? 20.119 -1.999 -26.922 1.00 66.69 115 PRO A C 1
ATOM 851 O O . PRO A 1 115 ? 20.098 -1.150 -27.821 1.00 66.69 115 PRO A O 1
ATOM 854 N N . ASP A 1 116 ? 21.233 -2.401 -26.311 1.00 66.50 116 ASP A N 1
ATOM 855 C CA . ASP A 1 116 ? 22.529 -2.100 -26.882 1.00 66.50 116 ASP A CA 1
ATOM 856 C C . ASP A 1 116 ? 22.481 -2.653 -28.301 1.00 66.50 116 ASP A C 1
ATOM 858 O O . ASP A 1 116 ? 22.110 -3.812 -28.530 1.00 66.50 116 ASP A O 1
ATOM 862 N N . ARG A 1 117 ? 22.761 -1.786 -29.271 1.00 59.56 117 ARG A N 1
ATOM 863 C CA . ARG A 1 117 ? 22.951 -2.205 -30.651 1.00 59.56 117 ARG A CA 1
ATOM 864 C C . ARG A 1 117 ? 24.314 -2.865 -30.616 1.00 59.56 117 ARG A C 1
ATOM 866 O O . ARG A 1 117 ? 25.290 -2.204 -30.956 1.00 59.56 117 ARG A O 1
ATOM 873 N N . GLY A 1 118 ? 24.343 -4.088 -30.068 1.00 63.72 118 GLY A N 1
ATOM 874 C CA . GLY A 1 118 ? 25.548 -4.771 -29.623 1.00 63.72 118 GLY A CA 1
ATOM 875 C C . GLY A 1 118 ? 26.633 -4.568 -30.652 1.00 63.72 118 GLY A C 1
ATOM 876 O O . GLY A 1 118 ? 26.310 -4.554 -31.838 1.00 63.72 118 GLY A O 1
ATOM 877 N N . VAL A 1 119 ? 27.862 -4.318 -30.200 1.00 64.19 119 VAL A N 1
ATOM 878 C CA . VAL A 1 119 ? 28.988 -3.938 -31.059 1.00 64.19 119 VAL A CA 1
ATOM 879 C C . VAL A 1 119 ? 29.158 -4.989 -32.154 1.00 64.19 119 VAL A C 1
ATOM 881 O O . VAL A 1 119 ? 29.874 -5.974 -31.996 1.00 64.19 119 VAL A O 1
ATOM 884 N N . LEU A 1 120 ? 28.458 -4.794 -33.269 1.00 62.84 120 LEU A N 1
ATOM 885 C CA . LEU A 1 120 ? 28.680 -5.557 -34.470 1.00 62.84 120 LEU A CA 1
ATOM 886 C C . LEU A 1 120 ? 30.050 -5.076 -34.935 1.00 62.84 120 LEU A C 1
ATOM 888 O O . LEU A 1 120 ? 30.224 -3.861 -35.110 1.00 62.84 120 LEU A O 1
ATOM 892 N N . PRO A 1 121 ? 31.041 -5.970 -35.074 1.00 62.44 121 PRO A N 1
ATOM 893 C CA . PRO A 1 121 ? 32.305 -5.589 -35.678 1.00 62.44 121 PRO A CA 1
ATOM 894 C C . PRO A 1 121 ? 32.004 -4.862 -36.991 1.00 62.44 121 PRO A C 1
ATOM 896 O O . PRO A 1 121 ? 31.140 -5.286 -37.762 1.00 62.44 121 PRO A O 1
ATOM 899 N N . HIS A 1 122 ? 32.645 -3.708 -37.183 1.00 67.25 122 HIS A N 1
ATOM 900 C CA . HIS A 1 122 ? 32.428 -2.853 -38.344 1.00 67.25 122 HIS A CA 1
ATOM 901 C C . HIS A 1 122 ? 32.541 -3.705 -39.617 1.00 67.25 122 HIS A C 1
ATOM 903 O O . HIS A 1 122 ? 33.595 -4.280 -39.871 1.00 67.25 122 HIS A O 1
ATOM 909 N N . GLY A 1 123 ? 31.438 -3.846 -40.357 1.00 67.31 123 GLY A N 1
ATOM 910 C CA . GLY A 1 123 ? 31.373 -4.691 -41.551 1.00 67.31 123 GLY A CA 1
ATOM 911 C C . GLY A 1 123 ? 30.663 -6.041 -41.396 1.00 67.31 123 GLY A C 1
ATOM 912 O O . GLY A 1 123 ? 30.561 -6.741 -42.387 1.00 67.31 123 GLY A O 1
ATOM 913 N N . TYR A 1 124 ? 30.130 -6.435 -40.237 1.00 70.25 124 TYR A N 1
ATOM 914 C CA . TYR A 1 124 ? 29.315 -7.657 -40.155 1.00 70.25 124 TYR A CA 1
ATOM 915 C C . TYR A 1 124 ? 27.840 -7.390 -40.496 1.00 70.25 124 TYR A C 1
ATOM 917 O O . TYR A 1 124 ? 27.132 -6.670 -39.785 1.00 70.25 124 TYR A O 1
ATOM 925 N N . ASP A 1 125 ? 27.369 -7.985 -41.590 1.00 72.75 125 ASP A N 1
ATOM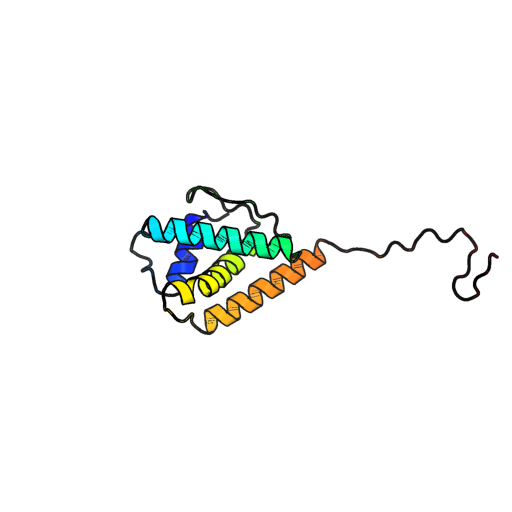 926 C CA . ASP A 1 125 ? 25.975 -7.948 -42.017 1.00 72.75 125 ASP A CA 1
ATOM 927 C C . ASP A 1 125 ? 25.209 -9.144 -41.431 1.00 72.75 125 ASP A C 1
ATOM 929 O O . ASP A 1 125 ? 25.316 -10.281 -41.894 1.00 72.75 125 ASP A O 1
ATOM 933 N N . THR A 1 126 ? 24.392 -8.860 -40.414 1.00 71.62 126 THR A N 1
ATOM 934 C CA . THR A 1 126 ? 23.518 -9.839 -39.734 1.00 71.62 126 THR A CA 1
ATOM 935 C C . THR A 1 126 ? 22.466 -10.474 -40.644 1.00 71.62 126 THR A C 1
ATOM 937 O O . THR A 1 126 ? 21.946 -11.539 -40.322 1.00 71.62 126 THR A O 1
ATOM 940 N N . ARG A 1 127 ? 22.131 -9.849 -41.779 1.00 74.75 127 ARG A N 1
ATOM 941 C CA . ARG A 1 127 ? 21.158 -10.388 -42.735 1.00 74.75 127 ARG A CA 1
ATOM 942 C C . ARG A 1 127 ? 21.781 -11.447 -43.637 1.00 74.75 127 ARG A C 1
ATOM 944 O O . ARG A 1 127 ? 21.069 -12.329 -44.111 1.00 74.75 127 ARG A O 1
ATOM 951 N N . THR A 1 128 ? 23.085 -11.351 -43.887 1.00 78.75 128 THR A N 1
ATOM 952 C CA . THR A 1 128 ? 23.824 -12.275 -44.759 1.00 78.75 128 THR A CA 1
ATOM 953 C C . THR A 1 128 ? 24.824 -13.160 -44.020 1.00 78.75 128 THR A C 1
ATOM 955 O O . THR A 1 128 ? 25.458 -13.986 -44.670 1.00 78.75 128 THR A O 1
ATOM 958 N N . ASP A 1 129 ? 24.966 -12.991 -42.702 1.00 77.75 129 ASP A N 1
ATOM 959 C CA . ASP A 1 129 ? 25.923 -13.704 -41.843 1.00 77.75 129 ASP A CA 1
ATOM 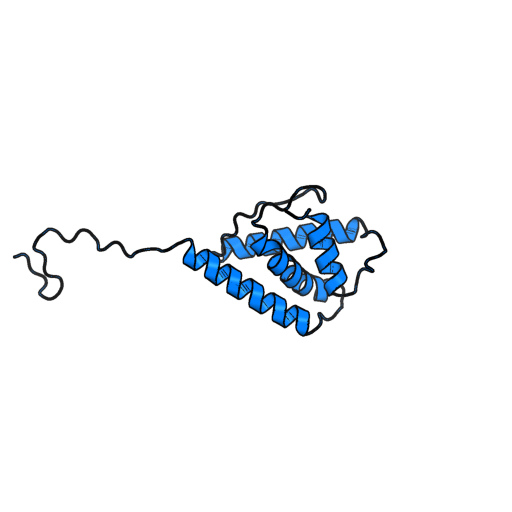960 C C . ASP A 1 129 ? 27.371 -13.626 -42.375 1.00 77.75 129 ASP A C 1
ATOM 962 O O . ASP A 1 129 ? 28.082 -14.625 -42.480 1.00 77.75 129 ASP A O 1
ATOM 966 N N . ARG A 1 130 ? 27.805 -12.432 -42.812 1.00 71.19 130 ARG A N 1
ATOM 967 C CA . ARG A 1 130 ? 29.115 -12.219 -43.463 1.00 71.19 130 ARG A CA 1
ATOM 968 C C . ARG A 1 130 ? 29.760 -10.892 -43.084 1.00 71.19 130 ARG A C 1
ATOM 970 O O . ARG A 1 130 ? 29.067 -9.922 -42.795 1.00 71.19 130 ARG A O 1
ATOM 977 N N . PHE A 1 131 ? 31.091 -10.864 -43.147 1.00 72.00 131 PHE A N 1
ATOM 978 C CA . PHE A 1 131 ? 31.894 -9.643 -43.095 1.00 72.00 131 PHE A CA 1
ATOM 979 C C . PHE A 1 131 ? 32.026 -9.026 -44.501 1.00 72.00 131 PHE A C 1
ATOM 981 O O . PHE A 1 131 ? 32.199 -9.773 -45.467 1.00 72.00 131 PHE A O 1
ATOM 988 N N . TYR A 1 132 ? 31.909 -7.696 -44.598 1.00 64.75 132 TYR A N 1
ATOM 989 C CA . TYR A 1 132 ? 32.245 -6.883 -45.775 1.00 64.75 132 TYR A CA 1
ATOM 990 C C . TYR A 1 132 ? 33.748 -6.909 -46.063 1.00 64.75 132 TYR A C 1
ATOM 992 O O . TYR A 1 132 ? 34.538 -6.923 -45.091 1.00 64.75 132 TYR A O 1
#

Radius of gyration: 21.14 Å; chains: 1; bounding box: 48×28×64 Å

Organism: Pseudoxanthomonas suwonensis (strain 11-1) (NCBI:txid743721)

Sequence (132 aa):
MAKVQEIVARALRLIQVQDARQPVKAVDMQTGIAVLNAMCARWEANGLAIGWRPVSNPSEDMPCPPEAEEAIAFNLALTLAPEYGTEAPGIVVGAAARGLSDLRADVKASNPLRPDRGVLPHGYDTRTDRFY

Foldseek 3Di:
DDFQLVLLQLLCVQLPVDDPPDDDDPVSSQVLLVLLQVVVVVCVVVVLPQQFDRDDDRRDDGRGPPLLSQLSSLVSSVVCQVVVVTDGDPVSVVSNVVSVVVSVVVSCVVDPPDPPPPCDPPQQDPVVRDGD

Secondary structure (DSSP, 8-state):
--BHHHHHHHHHHHTTSS-TTSPPPHHHHHHHHHHHHHHHHHHHHTT----------TTSBPSS-HHHHHHHHHHHHHHHTTTTT-PPPHHHHHHHHHHHHHHHHHHHHH---PPP-----TTEETTTTEE-

InterPro domains:
  IPR020362 Tail accessory factor GP4 [PF11650] (6-124)
  IPR038258 Peptidoglycan hydrolase Gp4 superfamily [G3DSA:1.10.3230.20] (1-132)

pLDDT: mean 84.64, std 8.43, range [59.56, 94.06]